Protein AF-A0A2S5MV30-F1 (afdb_monomer_lite)

Foldseek 3Di:
DAAEWEFEQEPQKTWGAALVRDPVRIDIDNDPVVSLVVNCVRRHVRHRYDYHYDYPPPD

Radius of gyration: 11.18 Å; chains: 1; bounding box: 21×27×33 Å

Structure (mmCIF, N/CA/C/O backbone):
data_AF-A0A2S5MV30-F1
#
_entry.id   AF-A0A2S5MV30-F1
#
loop_
_atom_site.group_PDB
_atom_site.id
_atom_site.type_symbol
_atom_site.label_atom_id
_atom_site.label_alt_id
_atom_site.label_comp_id
_atom_site.label_asym_id
_atom_site.label_entity_id
_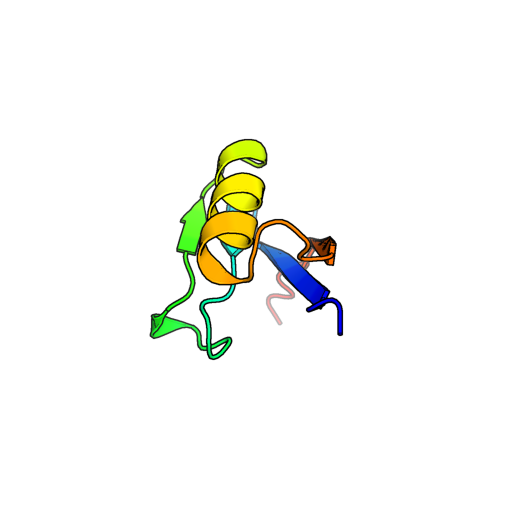atom_site.label_seq_id
_atom_site.pdbx_PDB_ins_code
_atom_site.Cartn_x
_atom_site.Cartn_y
_atom_site.Cartn_z
_atom_site.occupancy
_atom_site.B_iso_or_equiv
_atom_site.auth_seq_id
_atom_site.auth_comp_id
_atom_site.auth_asym_id
_atom_site.auth_atom_id
_atom_site.pdbx_PDB_model_num
ATOM 1 N N . MET A 1 1 ? -7.409 -3.505 18.134 1.00 63.62 1 MET A N 1
ATOM 2 C CA . MET A 1 1 ? -6.683 -4.596 17.442 1.00 63.62 1 MET A CA 1
ATOM 3 C C . MET A 1 1 ? -5.910 -3.951 16.299 1.00 63.62 1 MET A C 1
ATOM 5 O O . MET A 1 1 ? -6.537 -3.251 15.517 1.00 63.62 1 MET A O 1
ATOM 9 N N . LEU A 1 2 ? -4.580 -4.068 16.247 1.00 67.81 2 LEU A N 1
ATOM 10 C CA . LEU A 1 2 ? -3.774 -3.435 15.189 1.00 67.81 2 LEU A CA 1
ATOM 11 C C . LEU A 1 2 ? -4.016 -4.160 13.857 1.00 67.81 2 LEU A C 1
ATOM 13 O O . LEU A 1 2 ? -3.816 -5.375 13.780 1.00 67.81 2 LEU A O 1
ATOM 17 N N . LYS A 1 3 ? -4.456 -3.439 12.819 1.00 77.75 3 LYS A N 1
ATOM 18 C CA . LYS A 1 3 ? -4.676 -4.017 11.485 1.00 77.75 3 LYS A CA 1
ATOM 19 C C . LYS A 1 3 ? -3.315 -4.209 10.814 1.00 77.75 3 LYS A C 1
ATOM 21 O O . LYS A 1 3 ? -2.556 -3.255 10.650 1.00 77.75 3 LYS A O 1
ATOM 26 N N . ARG A 1 4 ? -2.968 -5.453 10.474 1.00 85.50 4 ARG A N 1
ATOM 27 C CA . ARG A 1 4 ? -1.748 -5.754 9.712 1.00 85.50 4 ARG A CA 1
ATOM 28 C C . ARG A 1 4 ? -2.035 -5.553 8.228 1.00 85.50 4 ARG A C 1
ATOM 30 O O . ARG A 1 4 ? -2.990 -6.127 7.714 1.00 85.50 4 ARG A O 1
ATOM 37 N N . VAL A 1 5 ? -1.184 -4.785 7.557 1.00 88.62 5 VAL A N 1
ATOM 38 C CA . VAL A 1 5 ? -1.297 -4.475 6.128 1.00 88.62 5 VAL A CA 1
ATOM 39 C C . VAL A 1 5 ? -0.040 -4.963 5.427 1.00 88.62 5 VAL A C 1
ATOM 41 O O . VAL A 1 5 ? 1.070 -4.621 5.831 1.00 88.62 5 VAL A O 1
ATOM 44 N N . ASN A 1 6 ? -0.214 -5.772 4.385 1.00 91.06 6 ASN A N 1
ATOM 45 C CA . ASN A 1 6 ? 0.886 -6.201 3.530 1.00 91.06 6 ASN A CA 1
ATOM 46 C C . ASN A 1 6 ? 0.820 -5.392 2.232 1.00 91.06 6 ASN A C 1
ATOM 48 O O . ASN A 1 6 ? -0.181 -5.466 1.525 1.00 91.06 6 ASN A O 1
ATOM 52 N N . ILE A 1 7 ? 1.867 -4.621 1.956 1.00 91.12 7 ILE A N 1
ATOM 53 C CA . ILE A 1 7 ? 2.078 -3.933 0.684 1.00 91.12 7 ILE A CA 1
ATOM 54 C C . ILE A 1 7 ? 2.932 -4.864 -0.170 1.00 91.12 7 ILE A C 1
ATOM 56 O O . ILE A 1 7 ? 4.065 -5.174 0.209 1.00 91.12 7 ILE A O 1
ATOM 60 N N . ASP A 1 8 ? 2.388 -5.339 -1.285 1.00 91.12 8 ASP A N 1
ATOM 61 C CA . ASP A 1 8 ? 3.148 -6.175 -2.213 1.00 91.12 8 ASP A CA 1
ATOM 62 C C . ASP A 1 8 ? 4.033 -5.283 -3.095 1.00 91.12 8 ASP A C 1
ATOM 64 O O . ASP A 1 8 ? 3.615 -4.207 -3.504 1.00 91.12 8 ASP A O 1
ATOM 68 N N . VAL A 1 9 ? 5.255 -5.718 -3.388 1.00 88.88 9 VAL A N 1
ATOM 69 C CA . VAL A 1 9 ? 6.151 -5.069 -4.352 1.00 88.88 9 VAL A CA 1
ATOM 70 C C . VAL A 1 9 ? 6.232 -5.967 -5.572 1.00 88.88 9 VAL A C 1
ATOM 72 O O . VAL A 1 9 ? 6.761 -7.075 -5.459 1.00 88.88 9 VAL A O 1
ATOM 75 N N . VAL A 1 10 ? 5.693 -5.508 -6.696 1.00 86.00 10 VAL A N 1
ATOM 76 C CA . VAL A 1 10 ? 5.584 -6.242 -7.961 1.00 86.00 10 VAL A CA 1
ATOM 77 C C . VAL A 1 10 ? 6.329 -5.438 -9.017 1.00 86.00 10 VAL A C 1
ATOM 79 O O . VAL A 1 10 ? 5.986 -4.289 -9.256 1.00 86.00 10 VAL A O 1
ATOM 82 N N . ASP A 1 11 ? 7.398 -6.000 -9.585 1.00 83.69 11 ASP A N 1
ATOM 83 C CA . ASP A 1 11 ? 8.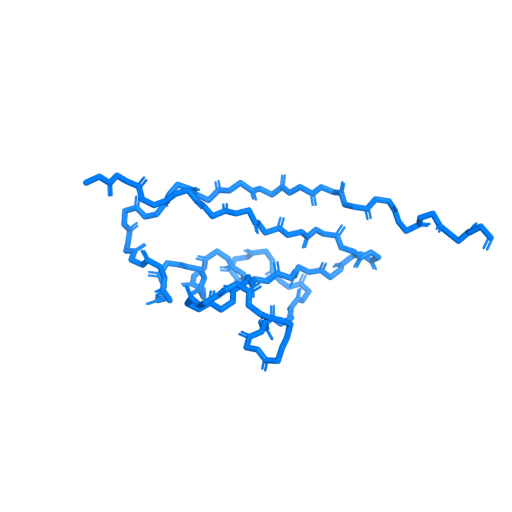173 -5.375 -10.673 1.00 83.69 11 ASP A CA 1
ATOM 84 C C . ASP A 1 11 ? 8.641 -3.922 -10.405 1.00 83.69 11 ASP A C 1
ATOM 86 O O . ASP A 1 11 ? 8.831 -3.125 -11.317 1.00 83.69 11 ASP A O 1
ATOM 90 N N . GLY A 1 12 ? 8.878 -3.582 -9.13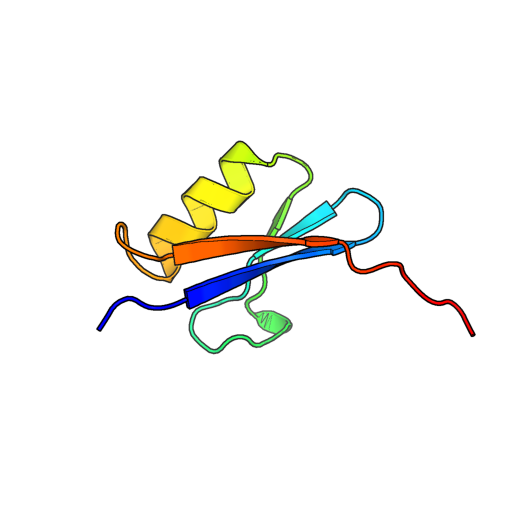0 1.00 83.62 12 GLY A N 1
ATOM 91 C CA . GLY A 1 12 ? 9.304 -2.243 -8.691 1.00 83.62 12 GLY A CA 1
ATOM 92 C C . GLY A 1 12 ? 8.163 -1.308 -8.274 1.00 83.62 12 GLY A C 1
ATOM 93 O O . GLY A 1 12 ? 8.430 -0.210 -7.792 1.00 83.62 12 GLY A O 1
ATOM 94 N N . GLU A 1 13 ? 6.915 -1.754 -8.387 1.00 91.31 13 GLU A N 1
ATOM 95 C CA . GLU A 1 13 ? 5.716 -1.022 -7.992 1.00 91.31 13 GLU A CA 1
ATOM 96 C C . GLU A 1 13 ? 5.151 -1.548 -6.666 1.00 91.31 13 GLU A C 1
ATOM 98 O O . GLU A 1 13 ? 5.090 -2.753 -6.415 1.00 91.31 13 GLU A O 1
ATOM 103 N N . PHE A 1 14 ? 4.745 -0.637 -5.787 1.00 92.19 14 PHE A N 1
ATOM 104 C CA . PHE A 1 14 ? 4.109 -0.919 -4.509 1.00 92.19 14 PHE A CA 1
ATOM 105 C C . PHE A 1 14 ? 2.593 -0.976 -4.675 1.00 92.19 14 PHE A C 1
ATOM 107 O O . PHE A 1 14 ? 1.949 0.018 -5.002 1.00 92.19 14 PHE A O 1
ATOM 114 N N . ARG A 1 15 ? 2.016 -2.130 -4.357 1.00 93.19 15 ARG A N 1
ATOM 115 C CA . ARG A 1 15 ? 0.580 -2.390 -4.317 1.00 93.19 15 ARG A CA 1
ATOM 116 C C . ARG A 1 15 ? 0.070 -2.263 -2.889 1.00 93.19 15 ARG A C 1
ATOM 118 O O . ARG A 1 15 ? 0.284 -3.145 -2.051 1.00 93.19 15 ARG A O 1
ATOM 125 N N . VAL A 1 16 ? -0.637 -1.177 -2.617 1.00 92.81 16 VAL A N 1
ATOM 126 C CA . VAL A 1 16 ? -1.319 -0.923 -1.349 1.00 92.81 16 VAL A CA 1
ATOM 127 C C . VAL A 1 16 ? -2.739 -1.484 -1.431 1.00 92.81 16 VAL A C 1
ATOM 129 O O . VAL A 1 16 ? -3.524 -1.022 -2.257 1.00 92.81 16 VAL A O 1
ATOM 132 N N . PRO A 1 17 ? -3.116 -2.468 -0.598 1.00 91.31 17 PRO A N 1
ATOM 133 C CA . PRO A 1 17 ? -4.471 -3.008 -0.624 1.00 91.31 17 PRO A CA 1
ATOM 134 C C . PRO A 1 17 ? -5.486 -1.963 -0.144 1.00 91.31 17 PRO A C 1
ATOM 136 O O . PRO A 1 17 ? -5.224 -1.236 0.816 1.00 91.31 17 PRO A O 1
ATOM 139 N N . GLY A 1 18 ? -6.666 -1.933 -0.763 1.00 89.00 18 GLY A N 1
ATOM 140 C CA . GLY A 1 18 ? -7.801 -1.136 -0.293 1.00 89.00 18 GLY A CA 1
ATOM 141 C C . GLY A 1 18 ? -8.413 -1.656 1.020 1.00 89.00 18 GLY A C 1
ATOM 142 O O . GLY A 1 18 ? -7.946 -2.666 1.560 1.00 89.00 18 GLY A O 1
ATOM 143 N N . PRO A 1 19 ? -9.471 -1.008 1.545 1.00 86.50 19 PRO A N 1
ATOM 144 C CA . PRO A 1 19 ? -10.106 -1.366 2.819 1.00 86.50 19 PRO A CA 1
ATOM 145 C C . PRO A 1 19 ? -10.536 -2.836 2.890 1.00 86.50 19 PRO A C 1
ATOM 147 O O . PRO A 1 19 ? -10.295 -3.487 3.915 1.00 86.50 19 PRO A O 1
ATOM 150 N N . ASP A 1 20 ? -11.084 -3.336 1.776 1.00 87.19 20 ASP A N 1
ATOM 151 C CA . ASP A 1 20 ? -11.597 -4.700 1.599 1.00 87.19 20 ASP A CA 1
ATOM 152 C C . ASP A 1 20 ? -10.552 -5.655 0.991 1.00 87.19 20 ASP A C 1
ATOM 154 O O . ASP A 1 20 ? -10.862 -6.798 0.667 1.00 87.19 20 ASP A O 1
ATOM 158 N N . ALA A 1 21 ? -9.306 -5.194 0.813 1.00 82.88 21 ALA A N 1
ATOM 159 C CA . ALA A 1 21 ? -8.203 -5.940 0.200 1.00 82.88 21 ALA A CA 1
ATOM 160 C C . ALA A 1 21 ? -8.509 -6.504 -1.205 1.00 82.88 21 ALA A C 1
ATOM 162 O O . ALA A 1 21 ? -7.931 -7.512 -1.619 1.00 82.88 21 ALA A O 1
ATOM 163 N N . THR A 1 22 ? -9.393 -5.837 -1.952 1.00 85.25 22 THR A N 1
ATOM 164 C CA . THR A 1 22 ? -9.699 -6.169 -3.349 1.00 85.25 22 THR A CA 1
ATOM 165 C C . THR A 1 22 ? -8.750 -5.457 -4.308 1.00 85.25 22 THR A C 1
ATOM 167 O O . THR A 1 22 ? -8.230 -4.381 -4.013 1.00 85.25 22 THR A O 1
ATOM 170 N N . GLU A 1 23 ? -8.532 -6.049 -5.482 1.00 84.19 23 GLU A N 1
ATOM 171 C CA . GLU A 1 23 ? -7.660 -5.466 -6.506 1.00 84.19 23 GLU A CA 1
ATOM 172 C C . GLU A 1 23 ? -8.224 -4.173 -7.100 1.00 84.19 23 GLU A C 1
ATOM 174 O O . GLU A 1 23 ? -7.472 -3.243 -7.361 1.00 84.19 23 GLU A O 1
ATOM 179 N N . ALA A 1 24 ? -9.550 -4.075 -7.224 1.00 86.75 24 ALA A N 1
ATOM 180 C CA . ALA A 1 24 ? -10.228 -2.883 -7.730 1.00 86.75 24 ALA A CA 1
ATOM 181 C C . ALA A 1 24 ? -10.038 -1.645 -6.833 1.00 86.75 24 ALA A C 1
ATOM 183 O O . ALA A 1 24 ? -10.170 -0.519 -7.301 1.00 86.75 24 ALA A O 1
ATOM 184 N N . GLN A 1 25 ? -9.743 -1.851 -5.547 1.00 87.88 25 GLN A N 1
ATOM 185 C CA . GLN A 1 25 ? -9.464 -0.786 -4.582 1.00 87.88 25 GLN A CA 1
ATOM 186 C C . GLN A 1 25 ? -7.966 -0.658 -4.271 1.00 87.88 25 GLN A C 1
ATOM 188 O O . GLN A 1 25 ? -7.595 0.101 -3.373 1.00 87.88 25 GLN A O 1
ATOM 193 N N . ALA A 1 26 ? -7.108 -1.443 -4.929 1.00 91.56 26 ALA A N 1
ATOM 194 C CA . ALA A 1 26 ? -5.678 -1.375 -4.695 1.00 91.56 26 ALA A CA 1
ATOM 195 C C . ALA A 1 26 ? -5.108 -0.093 -5.308 1.00 91.56 26 ALA A C 1
ATOM 197 O O . ALA A 1 26 ? -5.437 0.281 -6.433 1.00 91.56 26 ALA A O 1
ATOM 198 N N . TYR A 1 27 ? -4.240 0.566 -4.551 1.00 92.38 27 TYR A N 1
ATOM 199 C CA . TYR A 1 27 ? -3.485 1.719 -5.012 1.00 92.38 27 TYR A CA 1
ATOM 200 C C . TYR A 1 27 ? -2.071 1.284 -5.384 1.00 92.38 27 TYR A C 1
ATOM 202 O O . TYR A 1 27 ? -1.430 0.548 -4.632 1.00 92.38 27 TYR A O 1
ATOM 210 N N . TYR A 1 28 ? -1.602 1.741 -6.537 1.00 92.56 28 TYR A N 1
ATOM 211 C CA . TYR A 1 28 ? -0.303 1.391 -7.091 1.00 92.56 28 TYR A CA 1
ATOM 212 C C . TYR A 1 28 ? 0.566 2.640 -7.170 1.00 92.56 28 TYR A C 1
ATOM 214 O O . TYR A 1 28 ? 0.115 3.689 -7.629 1.00 92.56 28 TYR A O 1
ATOM 222 N N . THR A 1 29 ? 1.801 2.538 -6.695 1.00 94.81 29 THR A N 1
ATOM 223 C CA . THR A 1 29 ? 2.764 3.642 -6.716 1.00 94.81 29 THR A CA 1
ATOM 224 C C . THR A 1 29 ? 4.180 3.098 -6.773 1.00 94.81 29 THR A C 1
ATOM 226 O O . THR A 1 29 ? 4.465 2.040 -6.225 1.00 94.81 29 THR A O 1
ATOM 229 N N . THR A 1 30 ? 5.102 3.811 -7.407 1.00 94.00 30 THR A N 1
ATOM 230 C CA . THR A 1 30 ? 6.530 3.455 -7.404 1.00 94.00 30 THR A CA 1
ATOM 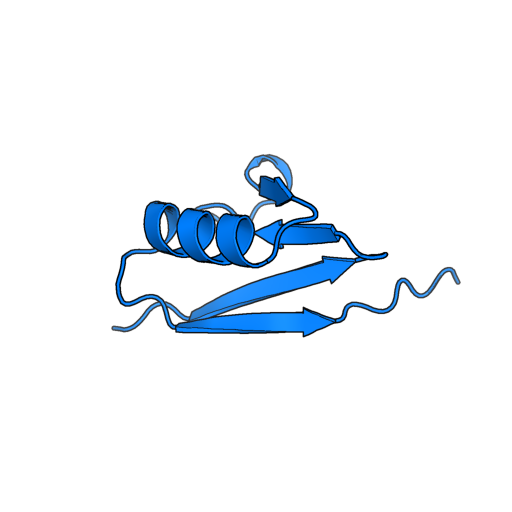231 C C . THR A 1 30 ? 7.284 4.085 -6.232 1.00 94.00 30 THR A C 1
ATOM 233 O O . THR A 1 30 ? 8.456 3.779 -6.016 1.00 94.00 30 THR A O 1
ATOM 236 N N . ASP A 1 31 ? 6.636 4.963 -5.460 1.00 94.56 31 ASP A N 1
ATOM 237 C CA . ASP A 1 31 ? 7.232 5.614 -4.296 1.00 94.56 31 ASP A CA 1
ATOM 238 C C . ASP A 1 31 ? 6.851 4.888 -2.998 1.00 94.56 31 ASP A C 1
ATOM 240 O O . ASP A 1 31 ? 5.682 4.721 -2.641 1.00 94.56 31 ASP A O 1
ATOM 244 N N . ARG A 1 32 ? 7.869 4.461 -2.248 1.00 91.62 32 ARG A N 1
ATOM 245 C CA . ARG A 1 32 ? 7.682 3.727 -0.991 1.00 91.62 32 ARG A CA 1
ATOM 246 C C . ARG A 1 32 ? 6.987 4.565 0.088 1.00 91.62 32 ARG A C 1
ATOM 248 O O . ARG A 1 32 ? 6.207 4.025 0.872 1.00 91.62 32 ARG A O 1
ATOM 255 N N . THR A 1 33 ? 7.319 5.849 0.174 1.00 93.75 33 THR A N 1
ATOM 256 C CA . THR A 1 33 ? 6.774 6.781 1.170 1.00 93.75 33 THR A CA 1
ATOM 257 C C . THR A 1 33 ? 5.301 7.035 0.890 1.00 93.75 33 THR A C 1
ATOM 259 O O . THR A 1 33 ? 4.481 7.015 1.807 1.00 93.75 33 THR A O 1
ATOM 262 N N . ASP A 1 34 ? 4.959 7.207 -0.383 1.00 94.94 34 ASP A N 1
ATOM 263 C CA . ASP A 1 34 ? 3.581 7.352 -0.843 1.00 94.94 34 ASP A CA 1
ATOM 264 C C . ASP A 1 34 ? 2.744 6.097 -0.542 1.00 94.94 34 ASP A C 1
ATOM 266 O O . ASP A 1 34 ? 1.638 6.192 -0.001 1.00 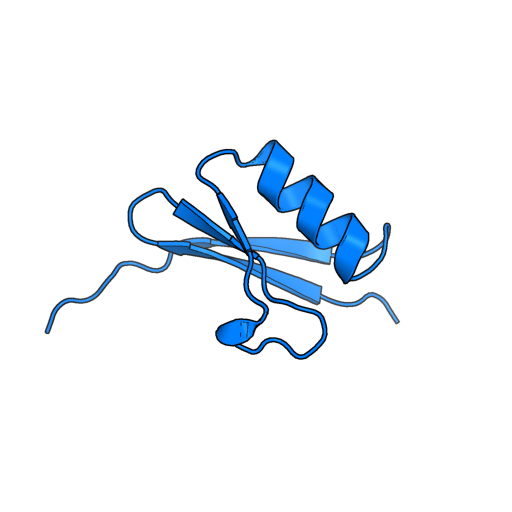94.94 34 ASP A O 1
ATOM 270 N N . ALA A 1 35 ? 3.312 4.906 -0.769 1.00 93.94 35 ALA A N 1
ATOM 271 C CA . ALA A 1 35 ? 2.668 3.639 -0.430 1.00 93.94 35 ALA A CA 1
ATOM 272 C C . ALA A 1 35 ? 2.389 3.511 1.079 1.00 93.94 35 ALA A C 1
ATOM 274 O O . ALA A 1 35 ? 1.302 3.098 1.492 1.00 93.94 35 ALA A O 1
ATOM 275 N N . GLU A 1 36 ? 3.360 3.884 1.919 1.00 93.31 36 GLU A N 1
ATOM 276 C CA . GLU A 1 36 ? 3.212 3.853 3.377 1.00 93.31 36 GLU A CA 1
ATOM 277 C C . GLU A 1 36 ? 2.146 4.845 3.862 1.00 93.31 36 GLU A C 1
ATOM 279 O O . GLU A 1 36 ? 1.280 4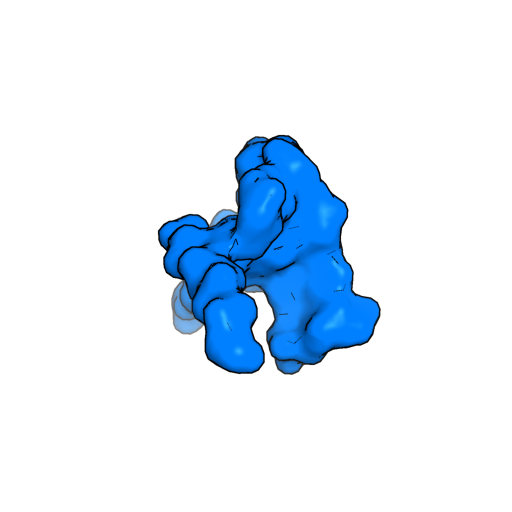.483 4.665 1.00 93.31 36 GLU A O 1
ATOM 284 N N . ASN A 1 37 ? 2.180 6.081 3.359 1.00 94.81 37 ASN A N 1
ATOM 285 C CA . ASN A 1 37 ? 1.209 7.115 3.712 1.00 94.81 37 ASN A CA 1
ATOM 286 C C . ASN A 1 37 ? -0.206 6.702 3.309 1.00 94.81 37 ASN A C 1
ATOM 288 O O . ASN A 1 37 ? -1.124 6.769 4.130 1.00 94.81 37 ASN A O 1
ATOM 292 N N . THR A 1 38 ? -0.371 6.195 2.090 1.00 94.25 38 THR A N 1
ATOM 293 C CA . THR A 1 38 ? -1.661 5.713 1.591 1.00 94.25 38 THR A CA 1
ATOM 294 C C . THR A 1 38 ? -2.185 4.553 2.433 1.00 94.25 38 THR A C 1
ATOM 296 O O . THR A 1 38 ? -3.344 4.561 2.851 1.00 94.25 38 THR A O 1
ATOM 299 N N . ALA A 1 39 ? -1.330 3.590 2.790 1.00 92.50 39 ALA A N 1
ATOM 300 C CA . ALA A 1 39 ? -1.724 2.482 3.656 1.00 92.50 39 ALA A CA 1
ATOM 301 C C . ALA A 1 39 ? -2.194 2.956 5.043 1.00 92.50 39 ALA A C 1
ATOM 303 O O . ALA A 1 39 ? -3.174 2.422 5.563 1.00 92.50 39 ALA A O 1
ATOM 304 N N . ARG A 1 40 ? -1.549 3.978 5.625 1.00 92.19 40 ARG A N 1
ATOM 305 C CA . ARG A 1 40 ? -1.984 4.586 6.898 1.00 92.19 40 ARG A CA 1
ATOM 306 C C . ARG A 1 40 ? -3.299 5.350 6.776 1.00 92.19 40 ARG A C 1
ATOM 308 O O . ARG A 1 40 ? -4.091 5.326 7.714 1.00 92.19 40 ARG A O 1
ATOM 315 N N . ILE A 1 41 ? -3.541 6.017 5.649 1.00 92.56 41 ILE A N 1
ATOM 316 C CA . ILE A 1 41 ? -4.804 6.726 5.393 1.00 92.56 41 ILE A CA 1
ATOM 317 C C . ILE A 1 41 ? -5.961 5.724 5.294 1.00 92.56 41 ILE A C 1
ATOM 319 O O . ILE A 1 41 ? -7.006 5.932 5.903 1.00 92.56 41 ILE A O 1
ATOM 323 N N . ILE A 1 42 ? -5.760 4.613 4.579 1.00 90.81 42 ILE A N 1
ATOM 324 C CA . ILE A 1 42 ? -6.806 3.612 4.322 1.00 90.81 42 ILE A CA 1
ATOM 325 C C . ILE A 1 42 ? -7.061 2.714 5.540 1.00 90.81 42 ILE A C 1
ATOM 327 O O . ILE A 1 42 ? -8.208 2.444 5.890 1.00 90.81 42 ILE A O 1
ATOM 331 N N . HIS A 1 43 ? -6.001 2.208 6.178 1.00 88.00 43 HIS A N 1
ATOM 332 C CA . HIS A 1 43 ? -6.105 1.175 7.223 1.00 88.00 43 HIS A CA 1
ATOM 333 C C . HIS A 1 43 ? -5.934 1.706 8.646 1.00 88.00 43 HIS A C 1
ATOM 335 O O . HIS A 1 43 ? -6.025 0.929 9.599 1.00 88.00 43 HIS A O 1
ATOM 341 N N . GLY A 1 44 ? -5.715 3.012 8.788 1.00 88.94 44 GLY A N 1
ATOM 342 C CA . GLY A 1 44 ? -5.498 3.691 10.058 1.00 88.94 44 GLY A CA 1
ATOM 343 C C . GLY A 1 44 ? -4.021 3.946 10.355 1.00 88.94 44 GLY A C 1
ATOM 344 O O . GLY A 1 44 ? -3.127 3.205 9.942 1.00 88.94 44 GLY A O 1
ATOM 345 N N . ARG A 1 45 ? -3.761 5.014 11.118 1.00 88.00 45 ARG A N 1
ATOM 346 C CA . ARG A 1 45 ? -2.407 5.492 11.443 1.00 88.00 45 ARG A CA 1
ATOM 347 C C . ARG A 1 45 ? -1.558 4.450 12.178 1.00 88.00 45 ARG A C 1
ATOM 349 O O . ARG A 1 45 ? -0.351 4.399 11.963 1.00 88.00 45 ARG A O 1
ATOM 356 N N . ASP A 1 46 ? -2.200 3.611 12.986 1.00 87.50 46 ASP A N 1
ATOM 357 C CA . ASP A 1 46 ? -1.564 2.538 13.755 1.00 87.50 46 ASP A CA 1
ATOM 358 C C . ASP A 1 46 ? -1.439 1.218 12.968 1.00 87.50 46 ASP A C 1
ATOM 360 O O . ASP A 1 46 ? -1.089 0.183 13.534 1.00 87.50 46 ASP A O 1
ATOM 364 N N . ALA A 1 47 ? -1.742 1.202 11.665 1.00 86.81 47 ALA A N 1
ATOM 365 C CA . ALA A 1 47 ? -1.614 -0.004 10.857 1.00 86.81 47 ALA A CA 1
ATOM 366 C C . ALA A 1 47 ? -0.166 -0.520 10.850 1.00 86.81 47 ALA A C 1
ATOM 368 O O . ALA A 1 47 ? 0.795 0.218 10.613 1.00 86.81 47 ALA A O 1
ATOM 369 N N . LEU A 1 48 ? -0.009 -1.826 11.069 1.00 89.69 48 LEU A N 1
ATOM 370 C CA . LEU A 1 48 ? 1.294 -2.477 11.006 1.00 89.69 48 LEU A CA 1
ATOM 371 C C . LEU A 1 48 ? 1.600 -2.834 9.551 1.00 89.69 48 LEU A C 1
ATOM 373 O O . LEU A 1 48 ? 1.165 -3.878 9.057 1.00 89.69 48 LEU A O 1
ATOM 377 N N . ILE A 1 49 ? 2.331 -1.946 8.882 1.00 90.94 49 ILE A N 1
ATOM 378 C CA . ILE A 1 49 ? 2.674 -2.049 7.463 1.00 90.94 49 ILE A CA 1
ATOM 379 C C . ILE A 1 49 ? 3.898 -2.949 7.277 1.00 90.94 49 ILE A C 1
ATOM 381 O O . ILE A 1 49 ? 4.918 -2.795 7.950 1.00 90.94 49 ILE A O 1
ATOM 385 N N . ARG A 1 50 ? 3.802 -3.900 6.346 1.00 90.88 50 ARG A N 1
ATOM 386 C CA . ARG A 1 50 ? 4.910 -4.756 5.913 1.00 90.88 50 ARG A CA 1
ATOM 387 C C . ARG A 1 50 ? 5.019 -4.747 4.400 1.00 90.88 50 ARG A C 1
ATOM 389 O O . ARG A 1 50 ? 4.029 -4.969 3.716 1.00 90.88 50 ARG A O 1
ATOM 396 N N . PHE A 1 51 ? 6.232 -4.563 3.898 1.00 89.25 51 PHE A N 1
ATOM 397 C CA . PHE A 1 51 ? 6.530 -4.667 2.476 1.00 89.25 51 PHE A CA 1
ATOM 398 C C . PHE A 1 51 ? 6.901 -6.110 2.142 1.00 89.25 51 PHE A C 1
ATOM 400 O O . PHE A 1 51 ? 7.802 -6.681 2.762 1.00 89.25 51 PHE A O 1
ATOM 407 N N . ARG A 1 52 ? 6.201 -6.710 1.180 1.00 86.94 52 ARG A N 1
ATOM 408 C CA . ARG A 1 52 ? 6.445 -8.071 0.706 1.00 86.94 52 ARG A CA 1
ATOM 409 C C . ARG A 1 52 ? 6.838 -8.018 -0.760 1.00 86.94 52 ARG A C 1
ATOM 411 O O . ARG A 1 52 ? 6.023 -7.665 -1.597 1.00 86.94 52 ARG A O 1
ATOM 418 N N . LYS A 1 53 ? 8.063 -8.419 -1.093 1.00 81.38 53 LYS A N 1
ATOM 419 C CA . LYS A 1 53 ? 8.447 -8.590 -2.496 1.00 81.38 53 LYS A CA 1
ATOM 420 C C . LYS A 1 53 ? 7.693 -9.793 -3.068 1.00 81.38 53 LYS A C 1
ATOM 422 O O . LYS A 1 53 ? 7.843 -10.904 -2.558 1.00 81.38 53 LYS A O 1
ATOM 427 N N . ARG A 1 54 ? 6.848 -9.563 -4.072 1.00 73.44 54 ARG A N 1
ATOM 428 C CA . ARG A 1 54 ? 6.266 -10.613 -4.905 1.00 73.44 54 ARG A CA 1
ATOM 429 C C . ARG A 1 54 ? 7.155 -10.711 -6.134 1.00 73.44 54 ARG A C 1
ATOM 431 O O . ARG A 1 54 ? 7.167 -9.817 -6.968 1.00 73.44 54 ARG A O 1
ATOM 438 N N . GLU A 1 55 ? 7.950 -11.771 -6.206 1.00 60.19 55 GLU A N 1
ATOM 439 C CA . GLU A 1 55 ? 8.579 -12.129 -7.473 1.00 60.19 55 GLU A CA 1
ATOM 440 C C . GLU A 1 55 ? 7.456 -12.594 -8.402 1.00 60.19 55 GLU A C 1
ATOM 442 O O . GLU A 1 55 ? 6.737 -13.545 -8.084 1.00 60.19 55 GLU A O 1
ATOM 447 N N . SER A 1 56 ? 7.242 -11.857 -9.493 1.00 53.03 56 SER A N 1
ATOM 448 C CA . SER A 1 56 ? 6.359 -12.259 -10.582 1.00 53.03 56 SER A CA 1
ATOM 449 C C . SER A 1 56 ? 6.928 -13.545 -11.184 1.00 53.03 56 SER A C 1
ATOM 451 O O . SER A 1 56 ? 7.810 -13.509 -12.037 1.00 53.03 56 SER A O 1
ATOM 453 N N . PHE A 1 57 ? 6.471 -14.702 -10.703 1.00 47.88 57 PHE A N 1
ATOM 454 C CA . PHE A 1 57 ? 6.707 -15.972 -11.382 1.00 47.88 57 PHE A CA 1
ATOM 455 C C . PHE A 1 57 ? 5.833 -15.972 -12.638 1.00 47.88 57 PHE A C 1
ATOM 457 O O . PHE A 1 57 ? 4.668 -16.362 -12.589 1.00 47.88 57 PHE A O 1
ATOM 464 N N . TYR A 1 58 ? 6.381 -15.482 -13.750 1.00 44.06 58 TYR A N 1
ATOM 465 C CA . TYR A 1 58 ? 5.894 -15.868 -15.069 1.00 44.06 58 TYR A CA 1
ATOM 466 C C . TYR A 1 58 ? 6.208 -17.363 -15.225 1.00 44.06 58 TYR A C 1
ATOM 468 O O . TYR A 1 58 ? 7.376 -17.733 -15.349 1.00 44.06 58 TYR A O 1
ATOM 476 N N . VAL A 1 59 ? 5.180 -18.209 -15.116 1.00 44.22 59 VAL A N 1
ATOM 477 C CA . VAL A 1 59 ? 5.223 -19.635 -15.483 1.00 44.22 59 VAL A CA 1
ATOM 478 C C . VAL A 1 59 ? 4.581 -19.788 -16.849 1.00 44.22 59 VAL A C 1
ATOM 480 O O . VAL A 1 59 ? 3.503 -19.179 -17.039 1.00 44.22 59 VAL A O 1
#

Secondary structure (DSSP, 8-state):
-PPEEEEEEETTEEEE--TT--GGG-EEES-HHHHHHHHHHHH-TT-EEEEEEE-----

Sequence (59 aa):
MLKRVNIDVVDGEFRVPGPDATEAQAYYTTDRTDAENTARIIHGRDALIRFRKRESFYV

pLDDT: mean 85.17, std 12.4, range [44.06, 94.94]